Protein AF-A0A171DHF1-F1 (afdb_monomer)

Solvent-accessible surface area (backbone atoms only — not comparable to full-atom values): 5880 Å² total; per-residue (Å²): 136,87,83,78,78,55,76,66,67,80,68,62,70,82,77,77,81,72,76,82,73,62,65,66,46,78,44,72,39,87,84,81,71,41,83,43,36,26,35,61,84,74,44,80,44,81,80,67,92,73,68,60,72,47,76,49,75,48,67,68,79,87,70,85,71,98,77,83,71,90,72,76,80,70,85,57,61,45,74,49,77,46,76,104

Structure (mmCIF, N/CA/C/O backbone):
data_AF-A0A171DHF1-F1
#
_entry.id   AF-A0A171DHF1-F1
#
loop_
_atom_site.group_PDB
_atom_site.id
_atom_site.type_symbol
_atom_site.label_atom_id
_atom_site.label_alt_id
_atom_site.label_comp_id
_atom_site.label_asym_id
_atom_site.label_entity_id
_atom_site.label_seq_id
_atom_site.pdbx_PDB_ins_code
_atom_site.Cartn_x
_atom_site.Cartn_y
_atom_site.Cartn_z
_atom_site.occupancy
_atom_site.B_iso_or_equiv
_atom_site.auth_seq_id
_atom_site.auth_comp_id
_atom_site.auth_asym_id
_atom_site.auth_atom_id
_atom_site.pdbx_PDB_model_num
ATOM 1 N N . MET A 1 1 ? -25.580 -14.167 44.618 1.00 57.62 1 MET A N 1
ATOM 2 C CA . MET A 1 1 ? -24.792 -12.919 44.521 1.00 57.62 1 MET A CA 1
ATOM 3 C C . MET A 1 1 ? -25.261 -12.181 43.280 1.00 57.62 1 MET A C 1
ATOM 5 O O . MET A 1 1 ? -25.166 -12.742 42.199 1.00 57.62 1 MET A O 1
ATOM 9 N N . THR A 1 2 ? -25.859 -11.002 43.428 1.00 66.06 2 THR A N 1
ATOM 10 C CA . THR A 1 2 ? -26.335 -10.191 42.297 1.00 66.06 2 THR A CA 1
ATOM 11 C C . THR A 1 2 ? -25.200 -9.303 41.805 1.00 66.06 2 THR A C 1
ATOM 13 O O . THR A 1 2 ? -24.670 -8.504 42.573 1.00 66.06 2 THR A O 1
ATOM 16 N N . VAL A 1 3 ? -24.810 -9.455 40.541 1.00 77.81 3 VAL A N 1
ATOM 17 C CA . VAL A 1 3 ? -23.823 -8.577 39.905 1.00 77.81 3 VAL A CA 1
ATOM 18 C C . VAL A 1 3 ? -24.551 -7.318 39.450 1.00 77.81 3 VAL A C 1
ATOM 20 O O . VAL A 1 3 ? -25.357 -7.365 38.523 1.00 77.81 3 VAL A O 1
ATOM 23 N N . THR A 1 4 ? -24.304 -6.198 40.124 1.00 85.00 4 THR A N 1
ATOM 24 C CA . THR A 1 4 ? -24.823 -4.893 39.706 1.00 85.00 4 THR A CA 1
ATOM 25 C C . THR A 1 4 ? -24.050 -4.436 38.477 1.00 85.00 4 THR A C 1
ATOM 27 O O . THR A 1 4 ? -22.834 -4.254 38.537 1.00 85.00 4 THR A O 1
ATOM 30 N N . THR A 1 5 ? -24.738 -4.252 37.353 1.00 83.19 5 THR A N 1
ATOM 31 C CA . THR A 1 5 ? -24.115 -3.697 36.150 1.00 83.19 5 THR A CA 1
ATOM 32 C C . THR A 1 5 ? -23.651 -2.261 36.431 1.00 83.19 5 THR A C 1
ATOM 34 O O . THR A 1 5 ? -24.446 -1.456 36.923 1.00 83.19 5 THR A O 1
ATOM 37 N N . PRO A 1 6 ? -22.389 -1.905 36.133 1.00 89.31 6 PRO A N 1
ATOM 38 C CA . PRO A 1 6 ? -21.894 -0.545 36.319 1.00 89.31 6 PRO A CA 1
ATOM 39 C C . PRO A 1 6 ? -22.724 0.478 35.534 1.00 89.31 6 PRO A C 1
ATOM 41 O O . PRO A 1 6 ? -23.059 0.253 34.372 1.00 89.31 6 PRO A O 1
ATOM 44 N N . TRP A 1 7 ? -23.003 1.634 36.143 1.00 86.25 7 TRP A N 1
ATOM 45 C CA . TRP A 1 7 ? -23.834 2.700 35.558 1.00 86.25 7 TRP A CA 1
ATOM 46 C C . TRP A 1 7 ? -23.394 3.131 34.149 1.00 86.25 7 TRP A C 1
ATOM 48 O O . TRP A 1 7 ? -24.230 3.424 33.299 1.00 86.25 7 TRP A O 1
ATOM 58 N N . ALA A 1 8 ? -22.086 3.124 33.886 1.00 89.44 8 ALA A N 1
ATOM 59 C CA . ALA A 1 8 ? -21.532 3.467 32.580 1.00 89.44 8 ALA A CA 1
ATOM 60 C C . ALA A 1 8 ? -21.885 2.436 31.492 1.00 89.44 8 ALA A C 1
ATOM 62 O O . ALA A 1 8 ? -22.246 2.823 30.385 1.00 89.44 8 ALA A O 1
ATOM 63 N N . LEU A 1 9 ? -21.854 1.136 31.811 1.00 88.31 9 LEU A N 1
ATOM 64 C CA . LEU A 1 9 ? -22.180 0.057 30.869 1.00 88.31 9 LEU A CA 1
ATOM 65 C C . LEU A 1 9 ? -23.645 0.107 30.426 1.00 88.31 9 LEU A C 1
ATOM 67 O O . LEU A 1 9 ? -23.939 -0.164 29.268 1.00 88.31 9 LEU A O 1
ATOM 71 N N . ALA A 1 10 ? -24.552 0.537 31.308 1.00 85.50 10 ALA A N 1
ATOM 72 C CA . ALA A 1 10 ? -25.965 0.732 30.973 1.00 85.50 10 ALA A CA 1
ATOM 73 C C . ALA A 1 10 ? -26.217 1.895 29.988 1.00 85.50 10 ALA A C 1
ATOM 75 O O . ALA A 1 10 ? -27.337 2.064 29.513 1.00 85.50 10 ALA A O 1
ATOM 76 N N . ARG A 1 11 ? -25.198 2.717 29.705 1.00 88.19 11 ARG A N 1
ATOM 77 C CA . ARG A 1 11 ? -25.276 3.897 28.829 1.00 88.19 11 ARG A CA 1
ATOM 78 C C . ARG A 1 11 ? -24.419 3.784 27.570 1.00 88.19 11 ARG A C 1
ATOM 80 O O . ARG A 1 11 ? -24.465 4.683 26.736 1.00 88.19 11 ARG A O 1
ATOM 87 N N . MET A 1 12 ? -23.632 2.719 27.431 1.00 91.50 12 MET A N 1
ATOM 88 C CA . MET A 1 12 ? -22.860 2.480 26.217 1.00 91.50 12 MET A CA 1
ATOM 89 C C . MET A 1 12 ? -23.795 1.980 25.122 1.00 91.50 12 MET A C 1
ATOM 91 O O . MET A 1 12 ? -24.521 1.005 25.302 1.00 91.50 12 MET A O 1
ATOM 95 N N . THR A 1 13 ? -23.755 2.632 23.970 1.00 87.62 13 THR A N 1
ATOM 96 C CA . THR A 1 13 ? -24.303 2.070 22.739 1.00 87.62 13 THR A CA 1
ATOM 97 C C . THR A 1 13 ? -23.209 1.272 22.037 1.00 87.62 13 THR A C 1
ATOM 99 O O . THR A 1 13 ? -22.039 1.665 22.114 1.00 87.62 13 THR A O 1
ATOM 102 N N . PRO A 1 14 ? -23.545 0.175 21.337 1.00 85.88 14 PRO A N 1
ATOM 103 C CA . PRO A 1 14 ? -22.590 -0.505 20.476 1.00 85.88 14 PRO A CA 1
ATOM 104 C C . PRO A 1 14 ? -21.926 0.493 19.526 1.00 85.88 14 PRO A C 1
ATOM 106 O O . PRO A 1 14 ? -22.596 1.374 18.979 1.00 85.88 14 PRO A O 1
ATOM 109 N N . TYR A 1 15 ? -20.612 0.363 19.344 1.00 83.88 15 TYR A N 1
ATOM 110 C CA . TYR A 1 15 ? -19.938 1.078 18.271 1.00 83.88 15 TYR A CA 1
ATOM 111 C C . TYR A 1 15 ? -20.573 0.634 16.945 1.00 83.88 15 TYR A C 1
ATOM 113 O O . TYR A 1 15 ? -20.806 -0.571 16.785 1.00 83.88 15 TYR A O 1
ATOM 121 N N . PRO A 1 16 ? -20.898 1.561 16.026 1.00 86.75 16 PRO A N 1
ATOM 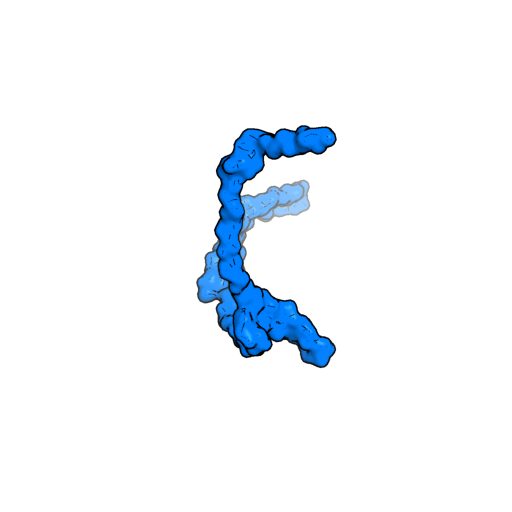122 C CA . PRO A 1 16 ? -21.449 1.186 14.735 1.00 86.75 16 PRO A CA 1
ATOM 123 C C . PRO A 1 16 ? -20.541 0.150 14.081 1.00 86.75 16 PRO A C 1
ATOM 125 O O . PRO A 1 16 ? -19.326 0.341 14.013 1.00 86.75 16 PRO A O 1
ATO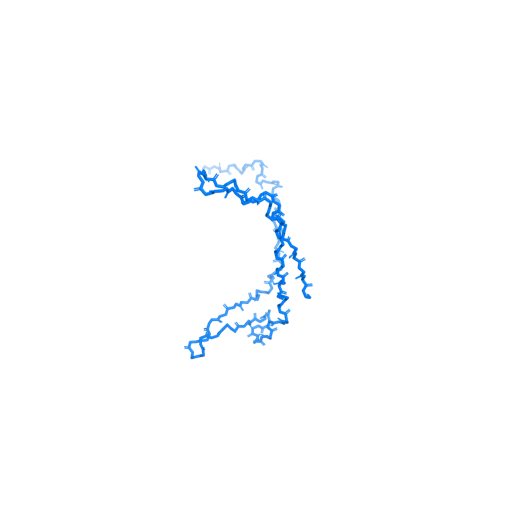M 128 N N . LEU A 1 17 ? -21.120 -0.956 13.619 1.00 84.44 17 LEU A N 1
ATOM 129 C CA . LEU A 1 17 ? -20.384 -1.858 12.748 1.00 84.44 17 LEU A CA 1
ATOM 130 C C . LEU A 1 17 ? -20.014 -1.050 11.505 1.00 84.44 17 LEU A C 1
ATOM 132 O O . LEU A 1 17 ? -20.893 -0.552 10.806 1.00 84.44 17 LEU A O 1
ATOM 136 N N . ALA A 1 18 ? -18.716 -0.868 11.276 1.00 81.81 18 ALA A N 1
ATOM 137 C CA . ALA A 1 18 ? -18.254 -0.403 9.985 1.00 81.81 18 ALA A CA 1
ATOM 138 C C . ALA A 1 18 ? -18.527 -1.519 8.975 1.00 81.81 18 ALA A C 1
ATOM 140 O O . ALA A 1 18 ? -18.272 -2.693 9.270 1.00 81.81 18 ALA A O 1
ATOM 141 N N . ASP A 1 19 ? -19.026 -1.156 7.794 1.00 81.00 19 ASP A N 1
ATOM 142 C CA . ASP A 1 19 ? -19.011 -2.082 6.672 1.00 81.00 19 ASP A CA 1
ATOM 143 C C . ASP A 1 19 ? -17.568 -2.561 6.468 1.00 81.00 19 ASP A C 1
ATOM 145 O O . ASP A 1 19 ? -16.634 -1.759 6.598 1.00 81.00 19 ASP A O 1
ATOM 149 N N . PRO A 1 20 ? -17.346 -3.855 6.189 1.00 74.50 20 PRO A N 1
ATOM 150 C CA . PRO A 1 20 ? -16.010 -4.340 5.904 1.00 74.50 20 PRO A CA 1
ATOM 151 C C . PRO A 1 20 ? -15.468 -3.575 4.696 1.00 74.50 20 PRO A C 1
ATOM 153 O O . PRO A 1 20 ? -15.923 -3.772 3.570 1.00 74.50 20 PRO A O 1
ATOM 156 N N . THR A 1 21 ? -14.495 -2.692 4.930 1.00 74.81 21 THR A N 1
ATOM 157 C CA . THR A 1 21 ? -13.767 -2.041 3.845 1.00 74.81 21 THR A CA 1
ATOM 158 C C . THR A 1 21 ? -13.079 -3.145 3.060 1.00 74.81 21 THR A C 1
ATOM 160 O O . THR A 1 21 ? -12.279 -3.886 3.644 1.00 74.81 21 THR A O 1
ATOM 163 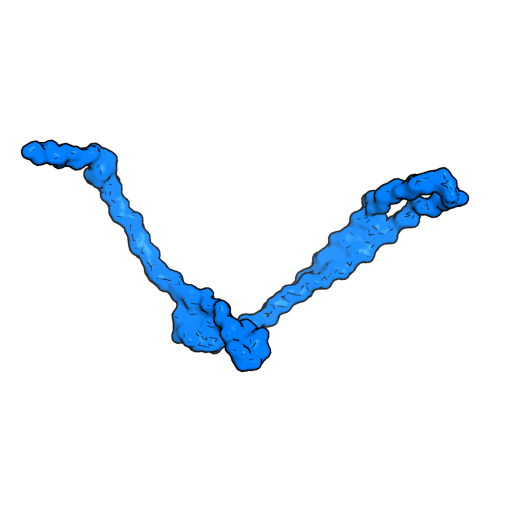N N . PRO A 1 22 ? -13.378 -3.307 1.765 1.00 73.06 22 PRO A N 1
ATOM 164 C CA . PRO A 1 22 ? -12.765 -4.374 1.015 1.00 73.06 22 PRO A CA 1
ATOM 165 C C . PRO A 1 22 ? -11.269 -4.075 0.903 1.00 73.06 22 PRO A C 1
ATOM 167 O O . PRO A 1 22 ? -10.844 -3.047 0.374 1.00 73.06 22 PRO A O 1
ATOM 170 N N . VAL A 1 23 ? -10.477 -4.956 1.505 1.00 70.06 23 VAL A N 1
ATOM 171 C CA . VAL A 1 23 ? -9.031 -4.802 1.615 1.00 70.06 23 VAL A CA 1
ATOM 172 C C . VAL A 1 23 ? -8.396 -5.055 0.257 1.00 70.06 23 VAL A C 1
ATOM 174 O O . VAL A 1 23 ? -8.562 -6.121 -0.330 1.00 70.06 23 VAL A O 1
ATOM 177 N N . ALA A 1 24 ? -7.655 -4.066 -0.235 1.00 80.06 24 ALA A N 1
ATOM 178 C CA . ALA A 1 24 ? -6.671 -4.317 -1.271 1.00 80.06 24 ALA A CA 1
ATOM 179 C C . ALA A 1 24 ? -5.459 -5.004 -0.622 1.00 80.06 24 ALA A C 1
ATOM 181 O O . ALA A 1 24 ? -4.971 -4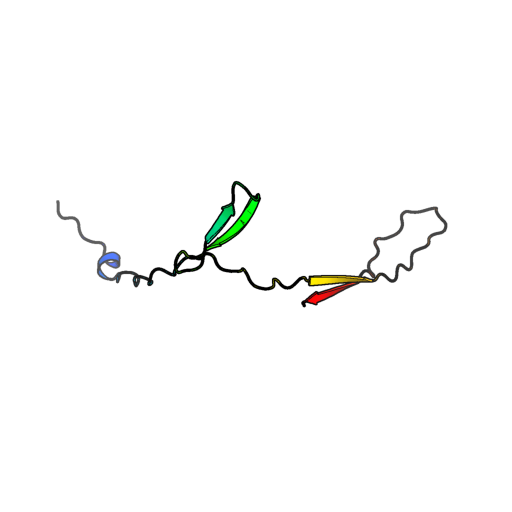.554 0.417 1.00 80.06 24 ALA A O 1
ATOM 182 N N . GLU A 1 25 ? -4.982 -6.093 -1.217 1.00 87.88 25 GLU A N 1
ATOM 183 C CA . GLU A 1 25 ? -3.836 -6.867 -0.726 1.00 87.88 25 GLU A CA 1
ATOM 184 C C . GLU A 1 25 ? -2.721 -6.852 -1.774 1.00 87.88 25 GLU A C 1
ATOM 186 O O . GLU A 1 25 ? -2.986 -6.833 -2.974 1.00 87.88 25 GLU A O 1
ATOM 191 N N . VAL A 1 26 ? -1.461 -6.884 -1.343 1.00 89.56 26 VAL A N 1
ATOM 192 C CA . VAL A 1 26 ? -0.319 -7.085 -2.242 1.00 89.56 26 VAL A CA 1
ATOM 193 C C . VAL A 1 26 ? 0.361 -8.392 -1.870 1.00 89.56 26 VAL A C 1
ATOM 195 O O . VAL A 1 26 ? 0.783 -8.567 -0.728 1.00 89.56 26 VAL A O 1
ATOM 198 N N . ARG A 1 27 ? 0.474 -9.309 -2.834 1.00 92.12 27 ARG A N 1
ATOM 199 C CA . ARG A 1 27 ? 1.159 -10.599 -2.670 1.00 92.12 27 ARG A CA 1
ATOM 200 C C . ARG A 1 27 ? 2.399 -10.664 -3.547 1.00 92.12 27 ARG A C 1
ATOM 202 O O . ARG A 1 27 ? 2.457 -10.024 -4.592 1.00 92.12 27 ARG A O 1
ATOM 209 N N . LEU A 1 28 ? 3.380 -11.458 -3.135 1.00 93.38 28 LEU A N 1
ATOM 210 C CA . LEU A 1 28 ? 4.541 -11.776 -3.958 1.00 93.38 28 LEU A CA 1
ATOM 211 C C . LEU A 1 28 ? 4.237 -13.028 -4.787 1.00 93.38 28 LEU A C 1
ATOM 213 O O . LEU A 1 28 ? 3.889 -14.065 -4.222 1.00 93.38 28 LEU A O 1
ATOM 217 N N . ASP A 1 29 ? 4.372 -12.945 -6.108 1.00 91.75 29 ASP A N 1
ATOM 218 C CA . ASP A 1 29 ? 4.340 -14.132 -6.963 1.00 91.75 29 ASP A CA 1
ATOM 219 C C . ASP A 1 29 ? 5.629 -14.948 -6.751 1.00 91.75 29 ASP A C 1
ATOM 221 O O . ASP A 1 29 ? 6.719 -14.433 -7.024 1.00 91.75 29 ASP A O 1
ATOM 225 N N . PRO A 1 30 ? 5.550 -16.211 -6.289 1.00 94.19 30 PRO A N 1
ATOM 226 C CA . PRO A 1 30 ? 6.734 -17.018 -6.016 1.00 94.19 30 PRO A CA 1
ATOM 227 C C . PRO A 1 30 ? 7.562 -17.334 -7.269 1.00 94.19 30 PRO A C 1
ATOM 229 O O . PRO A 1 30 ? 8.758 -17.592 -7.135 1.00 94.19 30 PRO A O 1
ATOM 232 N N . VAL A 1 31 ? 6.970 -17.307 -8.469 1.00 96.94 31 VAL A N 1
ATOM 233 C CA . VAL A 1 31 ? 7.681 -17.623 -9.718 1.00 96.94 31 VAL A CA 1
ATOM 234 C C . VAL A 1 31 ? 8.406 -16.395 -10.255 1.00 96.94 31 VAL A C 1
ATOM 236 O O . VAL A 1 31 ? 9.618 -16.435 -10.452 1.00 96.94 31 VAL A O 1
ATOM 239 N N . SER A 1 32 ? 7.683 -15.297 -10.491 1.00 93.25 32 SER A N 1
ATOM 240 C CA . SER A 1 32 ? 8.281 -14.091 -11.075 1.00 93.25 32 SER A CA 1
ATOM 241 C C . SER A 1 32 ? 8.979 -13.188 -10.059 1.00 93.25 32 SER A C 1
ATOM 243 O O . SER A 1 32 ? 9.714 -12.290 -10.466 1.00 93.25 32 SER A O 1
ATOM 245 N N . GLN A 1 33 ? 8.756 -13.405 -8.757 1.00 95.56 33 GLN A N 1
ATOM 246 C CA . GLN A 1 33 ? 9.219 -12.527 -7.676 1.00 95.56 33 GLN A CA 1
ATOM 247 C C . GLN A 1 33 ? 8.727 -11.079 -7.844 1.00 95.56 33 GLN A C 1
ATOM 249 O O . GLN A 1 33 ? 9.407 -10.123 -7.472 1.00 95.56 33 GLN A O 1
ATOM 254 N N . ARG A 1 34 ? 7.530 -10.900 -8.419 1.00 90.44 34 ARG A N 1
ATOM 255 C CA . ARG A 1 34 ? 6.897 -9.588 -8.615 1.00 90.44 34 ARG A CA 1
ATOM 256 C C . ARG A 1 34 ? 5.695 -9.418 -7.696 1.00 90.44 34 ARG A C 1
ATOM 258 O O . ARG A 1 34 ? 5.038 -10.388 -7.319 1.00 90.44 34 ARG A O 1
ATOM 265 N N . ALA A 1 35 ? 5.407 -8.166 -7.356 1.00 89.44 35 ALA A N 1
ATOM 266 C CA . ALA A 1 35 ? 4.202 -7.809 -6.626 1.00 89.44 35 ALA A CA 1
ATOM 267 C C . ALA A 1 35 ? 2.957 -8.005 -7.508 1.00 89.44 35 ALA A C 1
ATOM 269 O O . ALA A 1 35 ? 2.914 -7.545 -8.650 1.00 89.44 35 ALA A O 1
ATOM 270 N N . VAL A 1 36 ? 1.941 -8.662 -6.957 1.00 91.94 36 VAL A N 1
ATOM 271 C CA . VAL A 1 36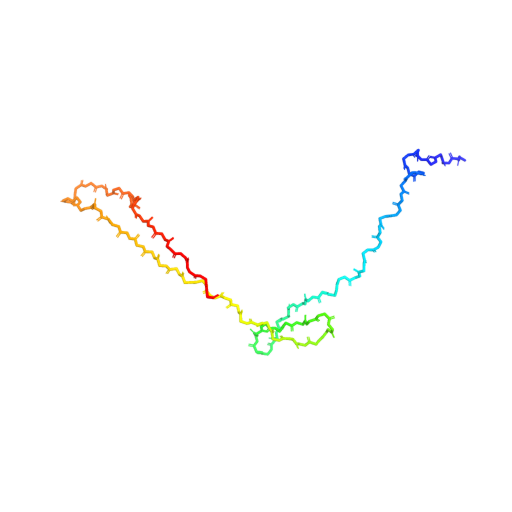 ? 0.599 -8.803 -7.526 1.00 91.94 36 VAL A CA 1
ATOM 272 C C . VAL A 1 36 ? -0.362 -8.053 -6.616 1.00 91.94 36 VAL A C 1
ATOM 274 O O . VAL A 1 36 ? -0.522 -8.402 -5.445 1.00 91.94 36 VAL A O 1
ATOM 277 N N . HIS A 1 37 ? -0.994 -7.015 -7.156 1.00 88.94 37 HIS A N 1
ATOM 278 C CA . HIS A 1 37 ? -1.980 -6.221 -6.435 1.00 88.94 37 HIS A CA 1
ATOM 279 C C . HIS A 1 37 ? -3.351 -6.862 -6.607 1.00 88.94 37 HIS A C 1
ATOM 281 O O . HIS A 1 37 ? -3.794 -7.087 -7.728 1.00 88.94 37 HIS A O 1
ATOM 287 N N . ILE A 1 38 ? -4.016 -7.172 -5.505 1.00 90.69 38 ILE A N 1
ATOM 288 C CA . ILE A 1 38 ? -5.337 -7.787 -5.464 1.00 90.69 38 ILE A CA 1
ATOM 289 C C . ILE A 1 38 ? -6.316 -6.706 -5.032 1.00 90.69 38 ILE A C 1
ATOM 291 O O . ILE A 1 38 ? -6.192 -6.136 -3.947 1.00 90.69 38 ILE A O 1
ATOM 295 N N . GLY A 1 39 ? -7.269 -6.398 -5.905 1.00 86.19 39 GLY A N 1
ATOM 296 C CA . GLY A 1 39 ? -8.293 -5.409 -5.615 1.00 86.19 39 GLY A CA 1
ATOM 297 C C . GLY A 1 39 ? -9.344 -5.919 -4.619 1.00 86.19 39 GLY A C 1
ATOM 298 O O . GLY A 1 39 ? -9.431 -7.121 -4.363 1.00 86.19 39 GLY A O 1
ATOM 299 N N . PRO A 1 40 ? -10.223 -5.022 -4.145 1.00 83.69 40 PRO A N 1
ATOM 300 C CA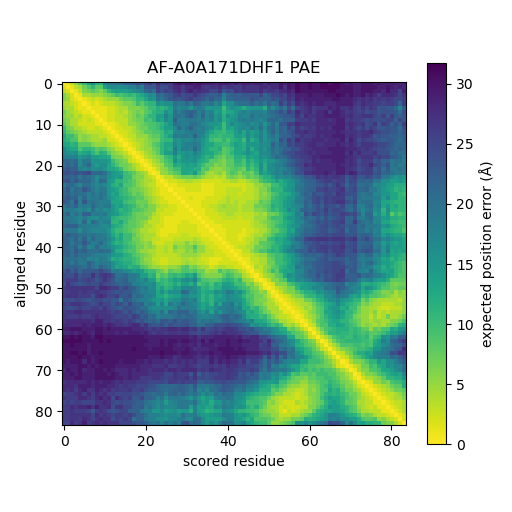 . PRO A 1 40 ? -11.412 -5.317 -3.338 1.00 83.69 40 PRO A CA 1
ATOM 301 C C . PRO A 1 40 ? -12.215 -6.574 -3.713 1.00 83.69 40 PRO A C 1
ATOM 303 O O . PRO A 1 40 ? -12.754 -7.251 -2.845 1.00 83.69 40 PRO A O 1
ATOM 306 N N . GLY A 1 41 ? -12.311 -6.883 -5.011 1.00 84.62 41 GLY A N 1
ATOM 307 C CA . GLY A 1 41 ? -13.045 -8.039 -5.538 1.00 84.62 41 GLY A CA 1
ATOM 308 C C . GLY A 1 41 ? -12.229 -9.332 -5.637 1.00 84.62 41 GLY A C 1
ATOM 309 O O . GLY A 1 41 ? -12.653 -10.256 -6.324 1.00 84.62 41 GLY A O 1
ATOM 310 N N . GLY A 1 42 ? -11.031 -9.390 -5.049 1.00 84.31 42 GLY A N 1
ATOM 311 C CA . GLY A 1 42 ? -10.149 -10.562 -5.104 1.00 84.31 42 GLY A CA 1
ATOM 312 C C . GLY A 1 42 ? -9.465 -10.791 -6.457 1.00 84.31 42 GLY A C 1
ATOM 313 O O . GLY A 1 42 ? -8.727 -11.760 -6.617 1.00 84.31 42 GLY A O 1
ATOM 314 N N . SER A 1 43 ? -9.688 -9.908 -7.432 1.00 85.94 43 SER A N 1
ATOM 315 C CA . SER A 1 43 ? -9.070 -9.992 -8.757 1.00 85.94 43 SER A CA 1
ATOM 316 C C . SER A 1 43 ? -7.769 -9.189 -8.810 1.00 85.94 43 SER A C 1
ATOM 318 O O . SER A 1 43 ? -7.707 -8.114 -8.202 1.00 85.94 43 SER A O 1
ATOM 320 N N . PRO A 1 44 ? -6.744 -9.664 -9.544 1.00 87.50 44 PRO A N 1
ATOM 321 C CA . PRO A 1 44 ? -5.551 -8.877 -9.803 1.00 87.50 44 PRO A CA 1
ATOM 322 C C . PRO A 1 44 ? -5.903 -7.549 -10.477 1.00 87.50 44 PRO A C 1
ATOM 324 O O . PRO A 1 44 ? -6.695 -7.516 -11.419 1.00 87.50 44 PRO A O 1
ATOM 327 N N . ILE A 1 45 ? -5.304 -6.466 -9.998 1.00 88.06 45 ILE A N 1
ATOM 328 C CA . ILE A 1 45 ? -5.403 -5.130 -10.579 1.00 88.06 45 ILE A CA 1
ATOM 329 C C . ILE A 1 45 ? -4.009 -4.635 -10.950 1.00 88.06 45 ILE A C 1
ATOM 331 O O . ILE A 1 45 ? -3.012 -5.000 -10.327 1.00 88.06 45 ILE A O 1
ATOM 335 N N . GLU A 1 46 ? -3.936 -3.773 -11.957 1.00 83.62 46 GLU A N 1
ATOM 336 C CA . GLU A 1 46 ? -2.727 -3.001 -12.205 1.00 83.62 46 GLU A CA 1
ATOM 337 C C . GLU A 1 46 ? -2.654 -1.889 -11.151 1.00 83.62 46 GLU A C 1
ATOM 339 O O . GLU A 1 46 ? -3.546 -1.042 -11.063 1.00 83.62 46 GLU A O 1
ATOM 344 N N . ALA A 1 47 ? -1.608 -1.894 -10.320 1.00 73.56 47 ALA A N 1
ATOM 345 C CA . ALA A 1 47 ? -1.271 -0.703 -9.554 1.00 73.56 47 ALA A CA 1
ATOM 346 C C . ALA A 1 47 ? -0.857 0.351 -10.576 1.00 73.56 47 ALA A C 1
ATOM 348 O O . ALA A 1 47 ? 0.170 0.182 -11.227 1.00 73.56 47 ALA A O 1
ATOM 349 N N . GLY A 1 48 ? -1.700 1.366 -10.782 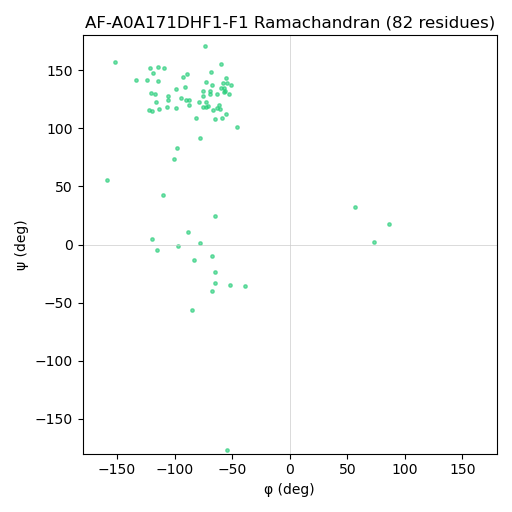1.00 70.38 48 GLY A N 1
ATOM 350 C CA . GLY A 1 48 ? -1.503 2.380 -11.816 1.00 70.38 48 GLY A CA 1
ATOM 351 C C . GLY A 1 48 ? -0.141 3.085 -11.748 1.00 70.38 48 GLY A C 1
ATOM 352 O O . GLY A 1 48 ? 0.715 2.787 -10.910 1.00 70.38 48 GLY A O 1
ATOM 353 N N . LYS A 1 49 ? 0.069 4.066 -12.634 1.00 70.38 49 LYS A N 1
ATOM 354 C CA . LYS A 1 49 ? 1.330 4.817 -12.683 1.00 70.38 49 LYS A CA 1
ATOM 355 C C . LYS A 1 49 ? 1.616 5.433 -11.308 1.00 70.38 49 LYS A C 1
ATOM 357 O O . LYS A 1 49 ? 0.906 6.322 -10.849 1.00 70.38 49 LYS A O 1
ATOM 362 N N . HIS A 1 50 ? 2.657 4.943 -10.652 1.00 67.31 50 HIS A N 1
ATOM 363 C CA . HIS A 1 50 ? 3.212 5.560 -9.461 1.00 67.31 50 HIS A CA 1
ATOM 364 C C . HIS A 1 50 ? 4.060 6.741 -9.932 1.00 67.31 50 HIS A C 1
ATOM 366 O O . HIS A 1 50 ? 4.951 6.579 -10.771 1.00 67.31 50 HIS A O 1
ATOM 372 N N . GLY A 1 51 ? 3.738 7.938 -9.440 1.00 62.06 51 GLY A N 1
ATOM 373 C CA . GLY A 1 51 ? 4.538 9.130 -9.699 1.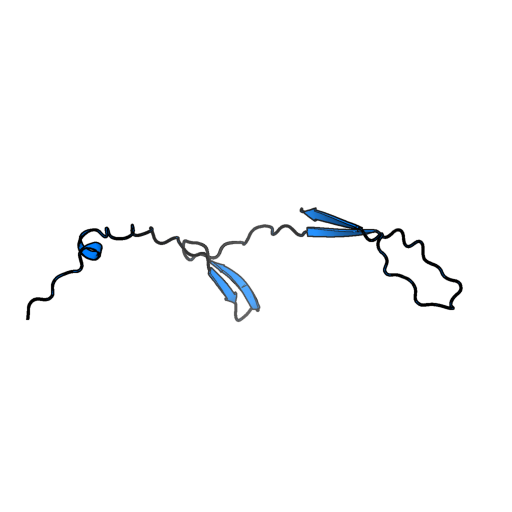00 62.06 51 GLY A CA 1
ATOM 374 C C . GLY A 1 51 ? 5.974 8.883 -9.246 1.00 62.06 51 GLY A C 1
ATOM 375 O O . GLY A 1 51 ? 6.211 8.355 -8.159 1.00 62.06 51 GLY A O 1
ATOM 376 N N . THR A 1 52 ? 6.939 9.210 -10.099 1.00 71.25 52 THR A N 1
ATOM 377 C CA . THR A 1 52 ? 8.352 9.199 -9.717 1.00 71.25 52 THR A CA 1
ATOM 378 C C . THR A 1 52 ? 8.732 10.632 -9.402 1.00 71.25 52 THR A C 1
ATOM 380 O O . THR A 1 52 ? 8.672 11.484 -10.283 1.00 71.25 52 THR A O 1
ATOM 383 N N . ASN A 1 53 ? 9.122 10.905 -8.159 1.00 70.69 53 ASN A N 1
ATOM 384 C CA . ASN A 1 53 ? 9.656 12.217 -7.815 1.00 70.69 53 ASN A CA 1
ATOM 385 C C . ASN A 1 53 ? 11.029 12.382 -8.475 1.00 70.69 53 ASN A C 1
ATOM 387 O O . ASN A 1 53 ? 11.900 11.518 -8.341 1.00 70.69 53 ASN A O 1
ATOM 391 N N . LYS A 1 54 ? 11.231 13.492 -9.179 1.00 79.88 54 LYS A N 1
ATOM 392 C CA . LYS A 1 54 ? 12.538 13.922 -9.674 1.00 79.88 54 LYS A CA 1
ATOM 393 C C . LYS A 1 54 ? 13.129 14.891 -8.663 1.00 79.88 54 LYS A C 1
ATOM 395 O O . LYS A 1 54 ? 12.501 15.879 -8.295 1.00 79.88 54 LYS A O 1
ATOM 400 N N . GLN A 1 55 ? 14.346 14.603 -8.222 1.00 84.31 55 GLN A N 1
ATOM 401 C CA . GLN A 1 55 ? 15.097 15.468 -7.323 1.00 84.31 55 GLN A CA 1
ATOM 402 C C . GLN A 1 55 ? 16.205 16.171 -8.108 1.00 84.31 55 GLN A C 1
ATOM 404 O O . GLN A 1 55 ? 17.003 15.509 -8.773 1.00 84.31 55 GLN A O 1
ATOM 409 N N . THR A 1 56 ? 16.283 17.496 -8.003 1.00 85.75 56 THR A N 1
ATOM 410 C CA . THR A 1 56 ? 17.412 18.283 -8.512 1.00 85.75 56 THR A CA 1
ATOM 411 C C . THR A 1 56 ? 18.055 19.031 -7.354 1.00 85.75 56 THR A C 1
ATOM 413 O O . THR A 1 56 ? 17.442 19.914 -6.765 1.00 85.75 56 THR A O 1
ATOM 416 N N . SER A 1 57 ? 19.304 18.703 -7.029 1.00 81.31 57 SER A N 1
ATOM 417 C CA . SER A 1 57 ? 20.068 19.422 -6.005 1.00 81.31 57 SER A CA 1
ATOM 418 C C . SER A 1 57 ? 21.009 20.434 -6.660 1.00 81.31 57 SER A C 1
ATOM 420 O O . SER A 1 57 ? 21.696 20.115 -7.633 1.00 81.31 57 SER A O 1
ATOM 422 N N . ARG A 1 58 ? 21.043 21.660 -6.133 1.00 83.00 58 ARG A N 1
ATOM 423 C CA . ARG A 1 58 ? 21.966 22.730 -6.534 1.00 83.00 58 ARG A CA 1
ATOM 424 C C . ARG A 1 58 ? 22.728 23.218 -5.310 1.00 83.00 58 ARG A C 1
ATOM 426 O O . ARG A 1 58 ? 22.158 23.346 -4.233 1.00 83.00 58 ARG A O 1
ATOM 433 N N . SER A 1 59 ? 24.005 23.512 -5.497 1.00 78.00 59 SER A N 1
ATOM 434 C CA . SER A 1 59 ? 24.878 24.091 -4.481 1.00 78.00 59 SER A CA 1
ATOM 435 C C . SER A 1 59 ? 25.652 25.247 -5.109 1.00 78.00 59 SER A C 1
ATOM 437 O O . SER A 1 59 ? 26.042 25.181 -6.279 1.00 78.00 59 SER A O 1
ATOM 439 N N . LEU A 1 60 ? 25.845 26.312 -4.337 1.00 69.19 60 LEU A N 1
ATOM 440 C CA . LEU A 1 60 ? 26.657 27.470 -4.691 1.00 69.19 60 LEU A CA 1
ATOM 441 C C . LEU A 1 60 ? 27.923 27.493 -3.830 1.00 69.19 60 LEU A C 1
ATOM 443 O O . LEU A 1 60 ? 28.299 28.554 -3.343 1.00 69.19 60 LEU A O 1
ATOM 447 N N . ALA A 1 61 ? 28.562 26.335 -3.622 1.00 66.62 61 ALA A N 1
ATOM 448 C CA . ALA A 1 61 ? 29.728 26.190 -2.755 1.00 66.62 61 ALA A CA 1
ATOM 449 C C . ALA A 1 61 ? 30.780 27.299 -2.978 1.00 66.62 61 ALA A C 1
ATOM 451 O O . ALA A 1 61 ? 31.595 27.255 -3.901 1.00 66.62 61 ALA A O 1
ATOM 452 N N . THR A 1 62 ? 30.793 28.295 -2.094 1.00 64.44 62 THR A N 1
ATOM 453 C CA . THR A 1 62 ? 31.801 29.359 -2.031 1.00 64.44 62 THR A CA 1
ATOM 454 C C . THR A 1 62 ? 32.776 29.015 -0.912 1.00 64.44 62 THR A C 1
ATOM 456 O O . THR A 1 62 ? 32.708 29.575 0.179 1.00 64.44 62 THR A O 1
ATOM 459 N N . GLY A 1 63 ? 33.641 28.028 -1.140 1.00 59.69 63 GLY A N 1
ATOM 460 C CA . GLY A 1 63 ? 34.475 27.473 -0.070 1.00 59.69 63 GLY A CA 1
ATOM 461 C C . GLY A 1 63 ? 35.719 26.747 -0.565 1.00 59.69 63 GLY A C 1
ATOM 462 O O . GLY A 1 63 ? 35.919 25.584 -0.243 1.00 59.69 63 GLY A O 1
ATOM 463 N N . GLY A 1 64 ? 36.556 27.423 -1.354 1.00 57.97 64 GLY A N 1
ATOM 464 C CA . GLY A 1 64 ? 37.900 26.955 -1.697 1.00 57.97 64 GLY A CA 1
ATOM 465 C C . GLY A 1 64 ? 38.938 27.624 -0.803 1.00 57.97 64 GLY A C 1
ATOM 466 O O . GLY A 1 64 ? 39.511 28.638 -1.189 1.00 57.97 64 GLY A O 1
ATOM 467 N N . GLY A 1 65 ? 39.153 27.094 0.402 1.00 61.34 65 GLY A N 1
ATOM 468 C CA . GLY A 1 65 ? 40.329 27.457 1.194 1.00 61.34 65 GLY A CA 1
ATOM 469 C C . GLY A 1 65 ? 41.595 26.908 0.532 1.00 61.34 65 GLY A C 1
ATOM 470 O O . GLY A 1 65 ? 41.568 25.835 -0.068 1.00 61.34 65 GLY A O 1
ATOM 471 N N . ASP A 1 66 ? 42.712 27.608 0.677 1.00 64.38 66 ASP A N 1
ATOM 472 C CA . ASP A 1 66 ? 44.061 27.307 0.165 1.00 64.38 66 ASP A CA 1
ATOM 473 C C . ASP A 1 66 ? 44.720 26.031 0.755 1.00 64.38 66 ASP A C 1
ATOM 475 O O . ASP A 1 66 ? 45.941 25.868 0.749 1.00 64.38 66 ASP A O 1
ATOM 479 N N . GLY A 1 67 ? 43.911 25.075 1.228 1.00 58.34 67 GLY A N 1
ATOM 480 C CA . GLY A 1 67 ? 44.337 23.723 1.592 1.00 58.34 67 GLY A CA 1
ATOM 481 C C . GLY A 1 67 ? 44.873 23.551 3.016 1.00 58.34 67 GLY A C 1
ATOM 482 O O . GLY A 1 67 ? 45.557 22.560 3.278 1.00 58.34 67 GLY A O 1
ATOM 483 N N . LYS A 1 68 ? 44.603 24.479 3.948 1.00 62.22 68 LYS A N 1
ATOM 484 C CA . LYS A 1 68 ? 45.162 24.428 5.319 1.00 62.22 68 LYS A CA 1
ATOM 485 C C . LYS A 1 68 ? 44.158 24.352 6.475 1.00 62.22 68 LYS A C 1
ATOM 487 O O . LYS A 1 68 ? 44.585 24.347 7.627 1.00 62.22 68 LYS A O 1
ATOM 492 N N . SER A 1 69 ? 42.854 24.236 6.232 1.00 63.81 69 SER A N 1
ATOM 493 C CA . SER A 1 69 ? 41.850 24.042 7.297 1.00 63.81 69 SER A CA 1
ATOM 494 C C . SER A 1 69 ? 40.620 23.272 6.794 1.00 63.81 69 SER A C 1
ATOM 496 O O . SER A 1 69 ? 40.387 23.268 5.584 1.00 63.81 69 SER A O 1
ATOM 498 N N . PRO A 1 70 ? 39.846 22.606 7.679 1.00 66.19 70 PRO A N 1
ATOM 499 C CA . PRO A 1 70 ? 38.597 21.951 7.296 1.00 66.19 70 PRO A CA 1
ATOM 500 C C . PRO A 1 70 ? 37.644 22.964 6.657 1.00 66.19 70 PRO A C 1
ATOM 502 O O . PRO A 1 70 ? 37.446 24.052 7.195 1.00 66.19 70 PRO A O 1
ATOM 505 N N . THR A 1 71 ? 37.071 22.619 5.509 1.00 66.19 71 THR A N 1
ATOM 506 C CA . THR A 1 71 ? 36.045 23.438 4.857 1.00 66.19 71 THR A CA 1
ATOM 507 C C . THR A 1 71 ? 34.732 23.335 5.631 1.00 66.19 71 THR A C 1
ATOM 509 O O . THR A 1 71 ? 34.368 22.246 6.077 1.00 66.19 71 THR A O 1
ATOM 512 N N . SER A 1 72 ? 34.021 24.454 5.784 1.00 66.44 72 SER A N 1
ATOM 513 C CA . SER A 1 72 ? 32.678 24.480 6.380 1.00 66.44 72 SER A CA 1
ATOM 514 C C . SER A 1 72 ? 31.693 23.608 5.593 1.00 66.44 72 SER A C 1
ATOM 516 O O . SER A 1 72 ? 31.889 23.377 4.397 1.00 66.44 72 SER A O 1
ATOM 518 N N . SER A 1 73 ? 30.634 23.133 6.261 1.00 70.62 73 SER A N 1
ATOM 519 C CA . SER A 1 73 ? 29.495 22.506 5.587 1.00 70.62 73 SER A CA 1
ATOM 520 C C . SER A 1 73 ? 28.919 23.450 4.538 1.00 70.62 73 SER A C 1
ATOM 522 O O . SER A 1 73 ? 28.909 24.669 4.712 1.00 70.62 73 SER A O 1
ATOM 524 N N . ASP A 1 74 ? 28.481 22.880 3.420 1.00 74.00 74 ASP A N 1
ATOM 525 C CA . ASP A 1 74 ? 27.866 23.654 2.356 1.00 74.00 74 ASP A CA 1
ATOM 526 C C . ASP A 1 74 ? 26.424 24.005 2.723 1.00 74.00 74 ASP A C 1
ATOM 528 O O . ASP A 1 74 ? 25.481 23.262 2.450 1.00 74.00 74 ASP A O 1
ATOM 532 N N . ASP A 1 75 ? 26.273 25.166 3.349 1.00 73.75 75 ASP A N 1
ATOM 533 C CA . ASP A 1 75 ? 24.982 25.682 3.799 1.00 73.75 75 ASP A CA 1
ATOM 534 C C . ASP A 1 75 ? 24.159 26.293 2.646 1.00 73.75 75 ASP A C 1
ATOM 536 O O . ASP A 1 75 ? 23.057 26.797 2.860 1.00 73.75 75 ASP A O 1
ATOM 540 N N . THR A 1 76 ? 24.676 26.263 1.410 1.00 77.88 76 THR A N 1
ATOM 541 C CA . THR A 1 76 ? 23.984 26.785 0.218 1.00 77.88 76 THR A CA 1
ATOM 542 C C . THR A 1 76 ? 23.259 25.706 -0.579 1.00 77.88 76 THR A C 1
ATOM 544 O O . THR A 1 76 ? 22.624 26.007 -1.593 1.00 77.88 76 THR A O 1
ATOM 547 N N . ALA A 1 77 ? 23.351 24.448 -0.144 1.00 82.00 77 ALA A N 1
ATOM 548 C CA . ALA A 1 77 ? 22.682 23.341 -0.800 1.00 82.00 77 ALA A CA 1
ATOM 549 C C . ALA A 1 77 ? 21.154 23.518 -0.735 1.00 82.00 77 ALA A C 1
ATOM 551 O O . ALA A 1 77 ? 20.550 23.488 0.336 1.00 82.00 77 ALA A O 1
ATOM 552 N N . SER A 1 78 ? 20.522 23.652 -1.899 1.00 84.00 78 SER A N 1
ATOM 553 C CA . SER A 1 78 ? 19.068 23.608 -2.064 1.00 84.00 78 SER A CA 1
ATOM 554 C C . SER A 1 78 ? 18.692 22.386 -2.887 1.00 84.00 78 SER A C 1
ATOM 556 O O . SER A 1 78 ? 19.378 22.030 -3.848 1.00 84.00 78 SER A O 1
ATOM 558 N N . THR A 1 79 ? 17.601 21.727 -2.512 1.00 86.38 79 THR A N 1
ATOM 559 C CA . THR A 1 79 ? 17.078 20.574 -3.245 1.00 86.38 79 THR A CA 1
ATOM 560 C C . THR A 1 79 ? 15.649 20.843 -3.675 1.00 86.38 79 THR A C 1
ATOM 562 O O . THR A 1 79 ? 14.757 20.965 -2.838 1.00 86.38 79 THR A O 1
ATOM 565 N N . ASP A 1 80 ? 15.458 20.898 -4.988 1.00 86.38 80 ASP A N 1
ATOM 566 C CA . ASP A 1 80 ? 14.161 21.047 -5.627 1.00 86.38 80 ASP A CA 1
ATOM 567 C C . ASP A 1 80 ? 13.581 19.653 -5.902 1.00 86.38 80 ASP A C 1
ATOM 569 O O . ASP A 1 80 ? 14.281 18.755 -6.389 1.00 86.38 80 ASP A O 1
ATOM 573 N N . TYR A 1 81 ? 12.298 19.474 -5.597 1.00 85.31 81 TYR A N 1
ATOM 574 C CA . TYR A 1 81 ? 11.553 18.248 -5.870 1.00 85.31 81 TYR A CA 1
ATOM 575 C C . TYR A 1 81 ? 10.429 18.554 -6.852 1.00 85.31 81 TYR A C 1
ATOM 577 O O . TYR A 1 81 ? 9.649 19.476 -6.625 1.00 85.31 81 TYR A O 1
ATOM 585 N N . ASP A 1 82 ? 10.342 17.761 -7.914 1.00 80.94 82 ASP A N 1
ATOM 586 C CA . ASP A 1 82 ? 9.262 17.819 -8.893 1.00 80.94 82 ASP A CA 1
ATOM 587 C C . ASP A 1 82 ? 8.557 16.460 -8.937 1.00 80.94 82 ASP A C 1
ATOM 589 O O . ASP A 1 82 ? 9.212 15.413 -8.999 1.00 80.94 82 ASP A O 1
ATOM 593 N N . SER A 1 83 ? 7.232 16.465 -8.850 1.00 75.25 83 SER A N 1
ATOM 594 C CA . SER A 1 83 ? 6.406 15.256 -8.881 1.00 75.25 83 SER A CA 1
ATOM 595 C C . SER A 1 83 ? 5.703 15.161 -10.233 1.00 75.25 83 SER A C 1
ATOM 597 O O . SER A 1 83 ? 5.002 16.096 -10.614 1.00 75.25 83 SER A O 1
ATOM 599 N N . ASP A 1 84 ? 5.906 14.036 -10.923 1.00 62.09 84 ASP A N 1
ATOM 600 C CA . ASP A 1 84 ? 5.308 13.690 -12.227 1.00 62.09 84 ASP A CA 1
ATOM 601 C C . ASP A 1 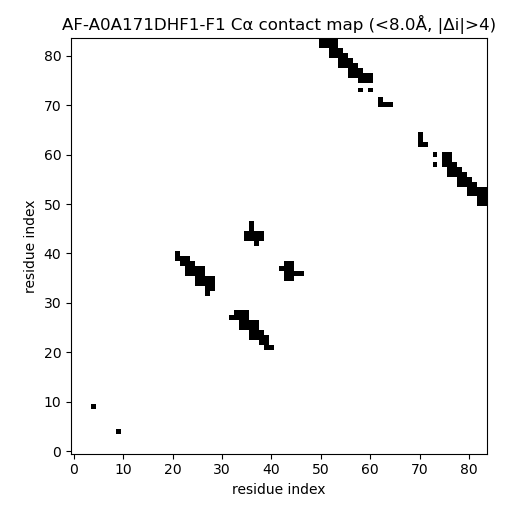84 ? 3.764 13.679 -12.223 1.00 62.09 84 ASP A C 1
ATOM 603 O O . ASP A 1 84 ? 3.171 13.255 -11.201 1.00 62.09 84 ASP A O 1
#

Mean predicted aligned error: 16.04 Å

InterPro domains:
  IPR025843 Ribosomally synthesized peptide in Actinomycetes [PF14408] (20-74)
  IPR026496 Putative ATP-grasp target RiPP, Streptomyces [TIGR04186] (4-83)

Sequence (84 aa):
MTVTTPWALARMTPYPLADPTPVAEVRLDPVSQRAVHIGPGGSPIEAGKHGTNKQTSRSLATGGGDGKSPTSSDDTASTDYDSD

Foldseek 3Di:
DDDDDDPVVVVDDDDDPDDPPQDWDWDQDPPVRDIFIQDSVRDTDPPPDDKDKDKDKDFPDPWDDPPDDDTDPRPRIDIDIDTD

Radius of gyration: 29.24 Å; Cα contacts (8 Å, |Δi|>4): 77; chains: 1; bounding box: 72×47×57 Å

Secondary structure (DSSP, 8-state):
---PPPTTGGGPPPPPPPP-PPPPEEEE-TTT--EEEE-TTSSEE----PPPEEEEEE--------SSSPPPP-TT-EEEEEE-

Organism: NCBI:txid161355

pLDDT: mean 79.35, std 10.43, range [57.62, 96.94]